Protein AF-A0A0G0IHT2-F1 (afdb_monomer_lite)

Structure (mmCIF, N/CA/C/O backbone):
data_AF-A0A0G0IHT2-F1
#
_entry.id   AF-A0A0G0IHT2-F1
#
loop_
_atom_site.group_PDB
_atom_site.id
_atom_site.type_symbol
_atom_site.label_atom_id
_atom_site.label_alt_id
_atom_site.label_comp_id
_atom_site.label_asym_id
_atom_site.label_entity_id
_atom_site.label_seq_id
_atom_site.pdbx_PDB_ins_code
_atom_site.Cartn_x
_atom_site.Cartn_y
_atom_site.Cartn_z
_atom_site.occupancy
_atom_site.B_iso_or_equiv
_atom_site.auth_seq_id
_atom_site.auth_comp_id
_atom_site.auth_asym_id
_atom_site.auth_atom_id
_atom_site.pdbx_PDB_model_num
ATOM 1 N N . MET A 1 1 ? 7.225 7.773 9.178 1.00 48.84 1 MET A N 1
ATOM 2 C CA . MET A 1 1 ? 5.907 8.440 9.239 1.00 48.84 1 MET A CA 1
ATOM 3 C C . MET A 1 1 ? 4.873 7.444 8.743 1.00 48.84 1 MET A C 1
ATOM 5 O O . MET A 1 1 ? 5.015 6.984 7.619 1.00 48.84 1 MET A O 1
ATOM 9 N N . GLY A 1 2 ? 3.938 7.022 9.596 1.00 65.31 2 GLY A N 1
ATOM 10 C CA . GLY A 1 2 ? 2.856 6.108 9.216 1.00 65.31 2 GLY A CA 1
ATOM 11 C C . GLY A 1 2 ? 1.694 6.845 8.545 1.00 65.31 2 GLY A C 1
ATOM 12 O O . GLY A 1 2 ? 1.480 8.032 8.799 1.00 65.31 2 GLY A O 1
ATOM 13 N N . THR A 1 3 ? 0.950 6.147 7.687 1.00 85.12 3 THR A N 1
ATOM 14 C CA . THR A 1 3 ? -0.265 6.669 7.041 1.00 85.12 3 THR A CA 1
ATOM 15 C C . THR A 1 3 ? -1.444 6.566 8.006 1.00 85.12 3 THR A C 1
ATOM 17 O O . THR A 1 3 ? -1.659 5.515 8.609 1.00 85.12 3 THR A O 1
ATOM 20 N N . LYS A 1 4 ? -2.218 7.645 8.164 1.00 93.06 4 LYS A N 1
ATOM 21 C CA . LYS A 1 4 ? -3.460 7.644 8.955 1.00 93.06 4 LYS A CA 1
ATOM 22 C C . LYS A 1 4 ? -4.660 7.317 8.070 1.00 93.06 4 LYS A C 1
ATOM 24 O O . LYS A 1 4 ? -4.725 7.761 6.927 1.00 93.06 4 LYS A O 1
ATOM 29 N N . CYS A 1 5 ? -5.624 6.585 8.621 1.00 91.69 5 CYS A N 1
ATOM 30 C CA . CYS A 1 5 ? -6.881 6.282 7.954 1.00 91.69 5 CYS A CA 1
ATOM 31 C C . CYS A 1 5 ? -7.665 7.584 7.733 1.00 91.69 5 CYS A C 1
ATOM 33 O O . CYS A 1 5 ? -7.919 8.299 8.705 1.00 91.69 5 CYS A O 1
ATOM 35 N N . PRO A 1 6 ? -8.103 7.893 6.500 1.00 91.50 6 PRO A N 1
ATOM 36 C CA . PRO A 1 6 ? -8.844 9.122 6.214 1.00 91.50 6 PRO A CA 1
ATOM 37 C C . PRO A 1 6 ? -10.240 9.155 6.854 1.00 91.50 6 PRO A C 1
ATOM 39 O O . PRO A 1 6 ? -10.844 10.218 6.934 1.00 91.50 6 PRO A O 1
ATOM 42 N N . LYS A 1 7 ? -10.756 8.006 7.311 1.00 92.88 7 LYS A N 1
ATOM 43 C CA . LYS A 1 7 ? -12.097 7.886 7.891 1.00 92.88 7 LYS A CA 1
ATOM 44 C C . LYS A 1 7 ? -12.104 8.017 9.415 1.00 92.88 7 LYS A C 1
ATOM 46 O O . LYS A 1 7 ? -12.844 8.836 9.946 1.00 92.88 7 LYS A O 1
ATOM 51 N N . CYS A 1 8 ? -11.276 7.244 10.121 1.00 93.00 8 CYS A N 1
ATOM 52 C CA . CYS A 1 8 ? -11.225 7.266 11.591 1.00 93.00 8 CYS A CA 1
ATOM 53 C C . CYS A 1 8 ? -9.994 7.967 12.180 1.00 93.00 8 CYS A C 1
ATOM 55 O O . CYS A 1 8 ? -9.885 8.084 13.399 1.00 93.00 8 CYS A O 1
ATOM 57 N N . GLY A 1 9 ? -9.033 8.388 11.353 1.00 92.38 9 GLY A N 1
ATOM 58 C CA . GLY A 1 9 ? -7.822 9.089 11.791 1.00 92.38 9 GLY A CA 1
ATOM 59 C C . GLY A 1 9 ? -6.785 8.227 12.522 1.00 92.38 9 GLY A C 1
ATOM 60 O O . GLY A 1 9 ? -5.724 8.744 12.881 1.00 92.38 9 GLY A O 1
ATOM 61 N N . LYS A 1 10 ? -7.052 6.932 12.743 1.00 92.31 10 LYS A N 1
ATOM 62 C CA . LYS A 1 10 ? -6.101 6.005 13.378 1.00 92.31 10 LYS A CA 1
ATOM 63 C C . LYS A 1 10 ? -4.977 5.608 12.426 1.00 92.31 10 LYS A C 1
ATOM 65 O O . LYS A 1 10 ? -5.132 5.678 11.209 1.00 92.31 10 LYS A O 1
ATOM 70 N N . GLU A 1 11 ? -3.848 5.182 12.981 1.00 93.12 11 GLU A N 1
ATOM 71 C CA . GLU A 1 11 ? -2.729 4.680 12.182 1.00 93.12 11 GLU A CA 1
ATOM 72 C C . GLU A 1 11 ? -3.118 3.408 11.421 1.00 93.12 11 GLU A C 1
ATOM 74 O O . GLU A 1 11 ? -3.768 2.511 11.960 1.00 93.12 11 GLU A O 1
ATOM 79 N N . MET A 1 12 ? -2.735 3.354 10.147 1.00 93.81 12 MET A N 1
ATOM 80 C CA . MET A 1 12 ? -2.932 2.194 9.287 1.00 93.81 12 MET A CA 1
ATOM 81 C C . MET A 1 12 ? -1.715 1.274 9.351 1.00 93.81 12 MET A C 1
ATOM 83 O O . MET A 1 12 ? -0.576 1.732 9.473 1.00 93.81 12 MET A O 1
ATOM 87 N N . LYS A 1 13 ? -1.949 -0.030 9.198 1.00 93.19 13 LYS A N 1
ATOM 88 C CA . LYS A 1 13 ? -0.882 -1.030 9.119 1.00 93.19 13 LYS A CA 1
ATOM 89 C C . LYS A 1 13 ? -0.381 -1.145 7.688 1.00 93.19 13 LYS A C 1
ATOM 91 O O . LYS A 1 13 ? -1.181 -1.201 6.759 1.00 93.19 13 LYS A O 1
ATOM 96 N N . ILE A 1 14 ? 0.934 -1.222 7.509 1.00 92.56 14 ILE A N 1
ATOM 97 C CA . ILE A 1 14 ? 1.521 -1.600 6.221 1.00 92.56 14 ILE A CA 1
ATOM 98 C C . ILE A 1 14 ? 1.327 -3.104 6.058 1.00 92.56 14 ILE A C 1
ATOM 100 O O . ILE A 1 14 ? 1.809 -3.878 6.880 1.00 92.56 14 ILE A O 1
ATOM 104 N N . VAL A 1 15 ? 0.619 -3.508 5.009 1.00 93.81 15 VAL A N 1
ATOM 105 C CA . VAL A 1 15 ? 0.357 -4.926 4.709 1.00 93.81 15 VAL A CA 1
ATOM 106 C C . VAL A 1 15 ? 1.191 -5.440 3.543 1.00 93.81 15 VAL A C 1
ATOM 108 O O . VAL A 1 15 ? 1.375 -6.645 3.398 1.00 93.81 15 VAL A O 1
ATOM 111 N N . ARG A 1 16 ? 1.719 -4.537 2.711 1.00 91.62 16 ARG A N 1
ATOM 112 C CA . ARG A 1 16 ? 2.594 -4.881 1.590 1.00 91.62 16 ARG A CA 1
ATOM 113 C C . ARG A 1 16 ? 3.500 -3.708 1.243 1.00 91.62 16 ARG A C 1
ATOM 115 O O . ARG A 1 16 ? 3.045 -2.570 1.184 1.00 91.62 16 ARG A O 1
ATOM 122 N N . GLU A 1 17 ? 4.758 -4.010 0.952 1.00 92.62 17 GLU A N 1
ATOM 123 C CA . GLU A 1 17 ? 5.673 -3.107 0.257 1.00 92.62 17 GLU A CA 1
ATOM 124 C C . GLU A 1 17 ? 6.261 -3.853 -0.936 1.00 92.62 17 GLU A C 1
ATOM 126 O O . GLU A 1 17 ? 6.775 -4.961 -0.788 1.00 92.62 17 GLU A O 1
ATOM 131 N N . ASP A 1 18 ? 6.164 -3.270 -2.125 1.00 90.62 18 ASP A N 1
ATOM 132 C CA . ASP A 1 18 ? 6.714 -3.850 -3.343 1.00 90.62 18 ASP A CA 1
ATOM 133 C C . ASP A 1 18 ? 7.182 -2.781 -4.330 1.00 90.62 18 ASP A C 1
ATOM 135 O O . ASP A 1 18 ? 6.952 -1.586 -4.148 1.00 90.62 18 ASP A O 1
ATOM 139 N N . VAL A 1 19 ? 7.888 -3.207 -5.375 1.00 89.56 19 VAL A N 1
ATOM 140 C CA . VAL A 1 19 ? 8.255 -2.328 -6.486 1.00 89.56 19 VAL A CA 1
ATOM 141 C C . VAL A 1 19 ? 7.211 -2.507 -7.576 1.00 89.56 19 VAL A C 1
ATOM 143 O O . VAL A 1 19 ? 7.002 -3.612 -8.073 1.00 89.56 19 VAL A O 1
ATOM 146 N N . SER A 1 20 ? 6.550 -1.414 -7.929 1.00 86.31 20 SER A N 1
ATOM 147 C CA . SER A 1 20 ? 5.689 -1.340 -9.106 1.00 86.31 20 SER A CA 1
ATOM 148 C C . SER A 1 20 ? 6.412 -0.576 -10.208 1.00 86.31 20 SER A C 1
ATOM 150 O O . SER A 1 20 ? 7.357 0.168 -9.948 1.00 86.31 20 SER A O 1
ATOM 152 N N . ASN A 1 21 ? 6.005 -0.776 -11.452 1.00 86.00 21 ASN A N 1
ATOM 153 C CA . ASN A 1 21 ? 6.546 -0.046 -12.584 1.00 86.00 21 ASN A CA 1
ATOM 154 C C . ASN A 1 21 ? 5.420 0.411 -13.501 1.00 86.00 21 ASN A C 1
ATOM 156 O O . ASN A 1 21 ? 4.314 -0.136 -13.492 1.00 86.00 21 ASN A O 1
ATOM 160 N N . ASN A 1 22 ? 5.698 1.437 -14.297 1.00 82.56 22 ASN A N 1
ATOM 161 C CA . ASN A 1 22 ? 4.822 1.733 -15.415 1.00 82.56 22 ASN A CA 1
ATOM 162 C C . ASN A 1 22 ? 4.973 0.641 -16.492 1.00 82.56 22 ASN A C 1
ATOM 164 O O . ASN A 1 22 ? 6.036 0.059 -16.684 1.00 82.56 22 ASN A O 1
ATOM 168 N N . ALA A 1 23 ? 3.897 0.361 -17.23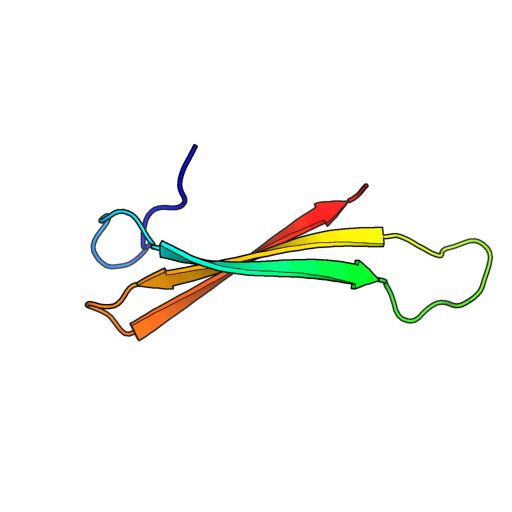1 1.00 76.00 23 ALA A N 1
ATOM 169 C CA . ALA A 1 23 ? 3.868 -0.710 -18.236 1.00 76.00 23 ALA A CA 1
ATOM 170 C C . ALA A 1 23 ? 4.748 -0.444 -19.482 1.00 76.00 23 ALA A C 1
ATOM 172 O O . ALA A 1 23 ? 4.737 -1.231 -20.431 1.00 76.00 23 ALA A O 1
ATOM 173 N N . LYS A 1 24 ? 5.487 0.671 -19.507 1.00 75.88 24 LYS A N 1
ATOM 174 C CA . LYS A 1 24 ? 6.361 1.061 -20.614 1.00 75.88 24 LYS A CA 1
ATOM 175 C C . LYS A 1 24 ? 7.700 0.327 -20.491 1.00 75.88 24 LYS A C 1
ATOM 177 O O . LYS A 1 24 ? 8.337 0.376 -19.447 1.00 75.88 24 LYS A O 1
ATOM 182 N N . LYS A 1 25 ? 8.115 -0.377 -21.551 1.00 65.38 25 LYS A N 1
ATOM 183 C CA . LYS A 1 25 ? 9.340 -1.210 -21.586 1.00 65.38 25 LYS A CA 1
ATOM 184 C C . LYS A 1 25 ? 10.568 -0.488 -22.164 1.00 65.38 25 LYS A C 1
ATOM 186 O O . LYS A 1 25 ? 11.582 -1.123 -22.435 1.00 65.38 25 LYS A O 1
ATOM 191 N N . ASP A 1 26 ? 10.462 0.809 -22.411 1.00 71.38 26 ASP A N 1
ATOM 192 C CA . ASP A 1 26 ? 11.412 1.627 -23.162 1.00 71.38 26 ASP A CA 1
ATOM 193 C C . ASP A 1 26 ? 11.895 2.844 -22.344 1.00 71.38 26 ASP A C 1
ATOM 195 O O . ASP A 1 26 ? 11.942 2.786 -21.117 1.00 71.38 26 ASP A O 1
ATOM 199 N N . LYS A 1 27 ? 12.322 3.937 -22.999 1.00 67.75 27 LYS A N 1
ATOM 200 C CA . LYS A 1 27 ? 13.015 5.091 -22.373 1.00 67.75 27 LYS A CA 1
ATOM 201 C C . LYS A 1 27 ? 12.245 5.778 -21.234 1.00 67.75 27 LYS A C 1
ATOM 203 O O . LYS A 1 27 ? 12.842 6.541 -20.483 1.00 67.75 27 LYS A O 1
ATOM 208 N N . ASP A 1 28 ? 10.952 5.499 -21.109 1.00 75.50 28 ASP A N 1
ATOM 209 C CA . ASP A 1 28 ? 10.069 6.042 -20.081 1.00 75.50 28 ASP A CA 1
ATOM 210 C C . ASP A 1 28 ? 9.868 5.100 -18.881 1.00 75.50 28 ASP A C 1
ATOM 212 O O . ASP A 1 28 ? 9.007 5.390 -18.049 1.00 75.50 28 ASP A O 1
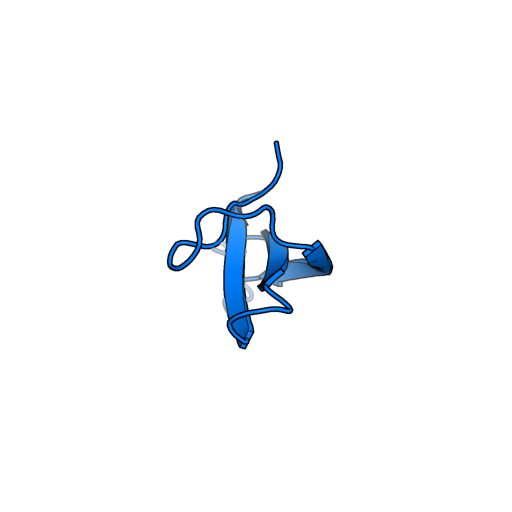ATOM 216 N N . TYR A 1 29 ? 10.590 3.975 -18.783 1.00 78.81 29 TYR A N 1
ATOM 217 C CA . TYR A 1 29 ? 10.477 3.054 -17.647 1.00 78.81 29 TYR A CA 1
ATOM 218 C C . TYR A 1 29 ? 10.717 3.787 -16.320 1.00 78.81 29 TYR A C 1
ATOM 220 O O . TYR A 1 29 ? 11.753 4.422 -16.118 1.00 78.81 29 TYR A O 1
ATOM 228 N N . LYS A 1 30 ? 9.745 3.700 -15.413 1.00 83.44 30 LYS A N 1
ATOM 229 C CA . LYS A 1 30 ? 9.800 4.278 -14.070 1.00 83.44 30 LYS A CA 1
ATOM 230 C C . LYS A 1 30 ? 9.427 3.217 -13.056 1.00 83.44 30 LYS A C 1
ATOM 232 O O . LYS A 1 30 ? 8.367 2.599 -13.158 1.00 83.44 30 LYS A O 1
ATOM 237 N N . GLU A 1 31 ? 10.300 3.048 -12.073 1.00 88.69 31 GLU A N 1
ATOM 238 C CA . GLU A 1 31 ? 10.031 2.245 -10.889 1.00 88.69 31 GLU A CA 1
ATOM 239 C C . GLU A 1 31 ? 9.420 3.124 -9.809 1.00 88.69 31 GLU A C 1
ATOM 241 O O . GLU A 1 31 ? 9.810 4.275 -9.614 1.00 88.69 31 GLU A O 1
ATOM 246 N N . TYR A 1 32 ? 8.482 2.550 -9.078 1.00 88.25 32 TYR A N 1
ATOM 247 C CA . TYR A 1 32 ? 7.835 3.177 -7.948 1.00 88.25 32 TY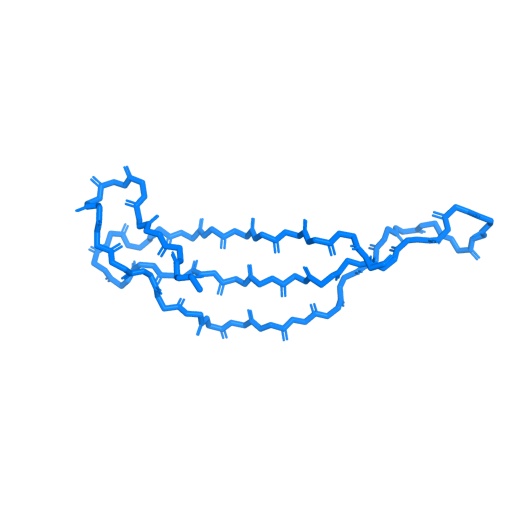R A CA 1
ATOM 248 C C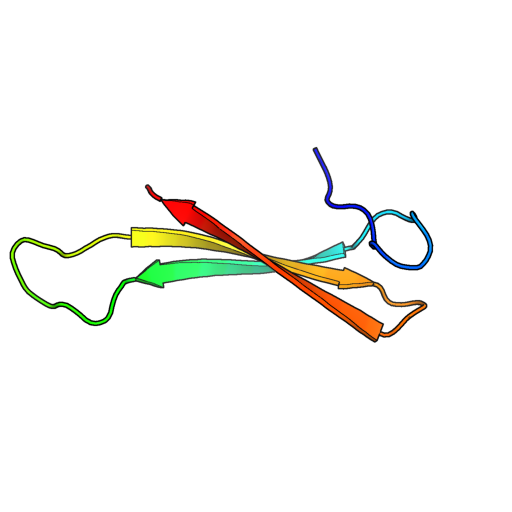 . TYR A 1 32 ? 7.921 2.218 -6.777 1.00 88.25 32 TYR A C 1
ATOM 250 O O . TYR A 1 32 ? 7.536 1.048 -6.878 1.00 88.25 32 TYR A O 1
ATOM 258 N N . LYS A 1 33 ? 8.392 2.713 -5.636 1.00 90.56 33 LYS A N 1
ATOM 259 C CA . LYS A 1 33 ? 8.202 2.000 -4.382 1.00 90.56 33 LYS A CA 1
ATOM 260 C C . LYS A 1 33 ? 6.735 2.147 -3.996 1.00 90.56 33 LYS A C 1
ATOM 262 O O . LYS A 1 33 ? 6.275 3.258 -3.738 1.00 90.56 33 LYS A O 1
ATOM 267 N N . ARG A 1 34 ? 6.010 1.033 -3.976 1.00 91.19 34 ARG A N 1
ATOM 268 C CA . ARG A 1 34 ? 4.610 0.972 -3.578 1.00 91.19 34 ARG A CA 1
ATOM 269 C C . ARG A 1 34 ? 4.493 0.445 -2.157 1.00 91.19 34 ARG A C 1
ATOM 271 O O . ARG A 1 34 ? 5.017 -0.619 -1.839 1.00 91.19 34 ARG A O 1
ATOM 278 N N . SER A 1 35 ? 3.754 1.166 -1.328 1.00 93.75 35 SER A N 1
ATOM 279 C CA . SER A 1 35 ? 3.387 0.757 0.024 1.00 93.75 35 SER A CA 1
ATOM 280 C C . SER A 1 35 ? 1.863 0.709 0.126 1.00 93.75 35 SER A C 1
ATOM 282 O O . SER A 1 35 ? 1.182 1.684 -0.193 1.00 93.75 35 SER A O 1
ATOM 284 N N . VAL A 1 36 ? 1.330 -0.431 0.558 1.00 93.31 36 VAL A N 1
ATOM 285 C CA . VAL A 1 36 ? -0.103 -0.664 0.764 1.00 93.31 36 VAL A CA 1
ATOM 286 C C . VAL A 1 36 ? -0.389 -0.629 2.256 1.00 93.31 36 VAL A C 1
ATOM 288 O O . VAL A 1 36 ? 0.180 -1.402 3.033 1.00 93.31 36 VAL A O 1
ATOM 291 N N . TYR A 1 37 ? -1.296 0.257 2.641 1.00 93.69 37 TYR A N 1
ATOM 292 C CA . TYR A 1 37 ? -1.756 0.450 4.004 1.00 93.69 37 TYR A CA 1
ATOM 293 C C . TYR A 1 37 ? -3.196 -0.026 4.136 1.00 93.69 37 TYR A C 1
ATOM 295 O O . TYR A 1 37 ? -4.036 0.278 3.289 1.00 93.69 37 TYR A O 1
ATOM 303 N N . TRP A 1 38 ? -3.493 -0.710 5.233 1.00 94.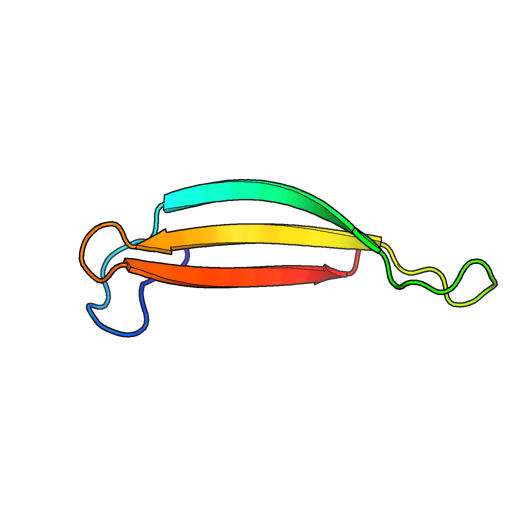44 38 TRP A N 1
ATOM 304 C CA . TRP A 1 38 ? -4.828 -1.186 5.560 1.00 94.44 38 TRP A CA 1
ATOM 305 C C . TRP A 1 38 ? -5.257 -0.709 6.949 1.00 94.44 38 TRP A C 1
ATOM 307 O O . TRP A 1 38 ? -4.487 -0.737 7.915 1.00 94.44 38 TRP A O 1
ATOM 317 N N . CYS A 1 39 ? -6.498 -0.236 7.037 1.00 94.31 39 CYS A N 1
ATOM 318 C CA . CYS A 1 39 ? -7.168 0.075 8.287 1.00 94.31 39 CYS A CA 1
ATOM 319 C C . CYS A 1 39 ? -8.101 -1.080 8.659 1.00 94.31 39 CYS A C 1
ATOM 321 O O . CYS A 1 39 ? -9.178 -1.207 8.087 1.00 94.31 39 CYS A O 1
ATOM 323 N N . GLU A 1 40 ? -7.721 -1.865 9.665 1.00 92.19 40 GLU A N 1
ATOM 324 C CA . GLU A 1 40 ? -8.493 -3.023 10.146 1.00 92.19 40 GLU A CA 1
ATOM 325 C C . GLU A 1 40 ? -9.898 -2.675 10.661 1.00 92.19 40 GLU A C 1
ATOM 327 O O . GLU A 1 40 ? -10.775 -3.530 10.683 1.00 92.19 40 GLU A O 1
ATOM 332 N N . LEU A 1 41 ? -10.118 -1.434 11.109 1.00 93.69 41 LEU A N 1
ATOM 333 C CA . LEU A 1 41 ? -11.385 -1.025 11.725 1.00 93.69 41 LEU A CA 1
ATOM 334 C C . LEU A 1 41 ? -12.450 -0.628 10.708 1.00 93.69 41 LEU A C 1
ATOM 336 O O . LEU A 1 41 ? -13.630 -0.879 10.921 1.00 93.69 41 LEU A O 1
ATOM 340 N N . ASP A 1 42 ? -12.029 0.043 9.639 1.00 93.62 42 ASP A N 1
ATOM 341 C CA . ASP A 1 42 ? -12.924 0.601 8.625 1.00 93.62 42 ASP A CA 1
ATOM 342 C C . ASP A 1 42 ? -12.851 -0.141 7.290 1.00 93.62 42 ASP A C 1
ATOM 344 O O . ASP A 1 42 ? -13.543 0.250 6.353 1.00 93.62 42 ASP A O 1
ATOM 348 N N . ASP A 1 43 ? -11.983 -1.151 7.204 1.00 93.12 43 ASP A N 1
ATOM 349 C CA . ASP A 1 43 ? -11.615 -1.862 5.979 1.00 93.12 43 ASP A CA 1
ATOM 350 C C . ASP A 1 43 ? -11.212 -0.917 4.829 1.00 93.12 43 ASP A C 1
ATOM 352 O O . ASP A 1 43 ? -11.582 -1.073 3.667 1.00 93.12 43 ASP A O 1
ATOM 356 N N . VAL A 1 44 ? -10.450 0.127 5.170 1.00 93.94 44 VAL A N 1
ATOM 357 C CA . VAL A 1 44 ? -9.957 1.127 4.210 1.00 93.94 44 VAL A CA 1
ATOM 358 C C . VAL A 1 44 ? -8.559 0.753 3.744 1.00 93.94 44 VAL A C 1
ATOM 360 O O . VAL A 1 44 ? -7.689 0.441 4.558 1.00 93.94 44 VAL A O 1
ATOM 363 N N . TRP A 1 45 ? -8.330 0.868 2.439 1.00 93.69 45 TRP A N 1
ATOM 364 C CA . TRP A 1 45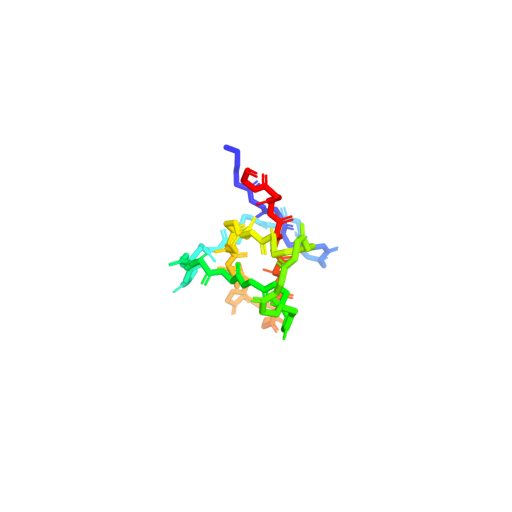 ? -7.063 0.561 1.782 1.00 93.69 45 TRP A CA 1
ATOM 365 C C . TRP A 1 45 ? -6.479 1.822 1.146 1.00 93.69 45 TRP A C 1
ATOM 367 O O . TRP A 1 45 ? -7.184 2.561 0.460 1.00 93.69 45 TRP A O 1
ATOM 377 N N . VAL A 1 46 ? -5.191 2.077 1.373 1.00 92.12 46 VAL A N 1
ATOM 378 C CA . VAL A 1 46 ? -4.469 3.224 0.809 1.00 92.12 46 VAL A CA 1
ATOM 379 C C . VAL A 1 46 ? -3.175 2.734 0.176 1.00 92.12 46 VAL A C 1
ATOM 381 O O . VAL A 1 46 ? -2.359 2.101 0.839 1.00 92.12 46 VAL A O 1
ATOM 384 N N . ASN A 1 47 ? -2.969 3.074 -1.094 1.00 92.00 47 ASN A N 1
ATOM 385 C CA . ASN A 1 47 ? -1.742 2.775 -1.823 1.00 92.00 47 ASN A CA 1
ATOM 386 C C . ASN A 1 47 ? -0.948 4.065 -2.003 1.00 92.00 47 ASN A C 1
ATOM 388 O O . ASN A 1 47 ? -1.483 5.056 -2.499 1.00 92.00 47 ASN A O 1
ATOM 392 N N . ILE A 1 48 ? 0.321 4.048 -1.609 1.00 90.25 48 ILE A N 1
ATOM 393 C CA . ILE A 1 48 ? 1.252 5.152 -1.831 1.00 90.25 48 ILE A CA 1
ATOM 394 C C . ILE A 1 48 ? 2.345 4.654 -2.764 1.00 90.25 48 ILE A C 1
ATOM 396 O O . ILE A 1 48 ? 2.998 3.656 -2.470 1.00 90.25 48 ILE A O 1
ATOM 400 N N . GLU A 1 49 ? 2.543 5.358 -3.872 1.00 89.31 49 GLU A N 1
ATOM 401 C CA . GLU A 1 49 ? 3.584 5.073 -4.856 1.00 89.31 49 GLU A CA 1
ATOM 402 C C . GLU A 1 49 ? 4.555 6.251 -4.902 1.00 89.31 49 GLU A C 1
ATOM 404 O O . GLU A 1 49 ? 4.177 7.375 -5.232 1.00 89.31 49 GLU A O 1
ATOM 409 N N . ILE A 1 50 ? 5.812 5.999 -4.537 1.00 86.75 50 ILE A N 1
ATOM 410 C CA . ILE A 1 50 ? 6.885 6.995 -4.569 1.00 86.75 50 ILE A CA 1
ATOM 411 C C . ILE A 1 50 ? 7.812 6.637 -5.734 1.00 86.75 50 ILE A C 1
ATOM 413 O O . ILE A 1 50 ? 8.375 5.538 -5.716 1.00 86.75 50 ILE A O 1
ATOM 417 N N . PRO A 1 51 ? 7.976 7.516 -6.742 1.00 84.25 51 PRO A N 1
ATOM 418 C CA . PRO A 1 51 ? 8.936 7.302 -7.821 1.00 84.25 51 PRO A CA 1
ATOM 419 C C . PRO A 1 51 ? 10.344 7.110 -7.252 1.00 84.25 51 PRO A C 1
ATOM 421 O O . PRO A 1 51 ? 10.737 7.836 -6.337 1.00 84.25 51 PRO A O 1
ATOM 424 N N . LYS A 1 52 ? 11.070 6.125 -7.778 1.00 76.81 52 LYS A N 1
ATOM 425 C CA . LYS A 1 52 ? 12.453 5.834 -7.395 1.00 76.81 52 LYS A CA 1
ATOM 426 C C . LYS A 1 52 ? 13.452 6.681 -8.178 1.00 76.81 52 LYS A C 1
ATOM 428 O O . LYS A 1 52 ? 13.174 6.979 -9.361 1.00 76.81 52 LYS A O 1
#

Radius of gyration: 13.43 Å; chains: 1; bounding box: 26×14×36 Å

Sequence (52 aa):
MGTKCPKCGKEMKIVREDVSNNAKKDKDYKEYKRSVYWCELDDVWVNIEIPK

Secondary structure (DSSP, 8-state):
-PPBPTTT-PBPEEEEEEEEE-S--STT--EEEEEEEEETTTTEEEEEEEE-

Foldseek 3Di:
DFDADPPPRHGWDFPDWDWDWDPDPDPPIWIWTWTWTADPPPRDIDIDTHTD

pLDDT: mean 87.04, std 9.47, range [48.84, 94.44]